Protein AF-S4RUF7-F1 (afdb_monomer)

Organism: Petromyzon marinus (NCBI:txid7757)

Foldseek 3Di:
DDDDPPPVVVVVVVVVVVVVVVVPPDPPDPDDPDDDDDDDDDDDDCVPVVVVVVVVVVVVDDDDVPDDDDDPDPVSVVVVVVVVVDDPCCVVVVQVVLVVPPNCVVVVVVVVCCVPPVVVVVVVVVVLCVVQVDAQLSSLCVVPVVRSVVSVVVVVD

Secondary structure (DSSP, 8-state):
-----SSHHHHHHHHHHHHHHHTT-------------------SS-HHHHHHHHHHHTT--S--TT-PPPPS-HHHHHHHHHHHHS-HHHHHHHHHHHHHTTGGGGHHHHHHHIIIIIHHHHHHHHHHHHHH-S-HHHHHHHH-TTSHHHHHHHHH-

pLDDT: mean 70.65, std 22.64, range [30.45, 97.19]

Mean predicted aligned error: 18.01 Å

Radius of gyration: 27.43 Å; Cα contacts (8 Å, |Δi|>4): 39; chains: 1; bounding box: 48×69×79 Å

Sequence (157 aa):
MRKNSKVVLRDADVTESVTDLLGHAERPDVKSPSIAEGRPLGKGAAAGAAAAAAAAAADYADDDEDERPAWGSKLQYILAQVGFSVGLGNVWRFPYLCQKNGGGAYLVPYVILLFVLGIPLFFLELAAGQLIRRGSVGVWSYINSKLGGIGFASCMV

Structure (mmCIF, N/CA/C/O backbone):
data_AF-S4RUF7-F1
#
_entry.id   AF-S4RUF7-F1
#
loop_
_atom_site.group_PDB
_atom_site.id
_atom_site.type_symbol
_atom_site.label_atom_id
_atom_site.label_alt_id
_atom_site.label_comp_id
_atom_site.label_asym_id
_atom_site.label_entity_id
_atom_site.label_seq_id
_atom_site.pdbx_PDB_ins_code
_atom_site.Cartn_x
_atom_site.Cartn_y
_atom_site.Cartn_z
_atom_site.occupancy
_atom_site.B_iso_or_equiv
_atom_site.auth_seq_id
_atom_site.auth_comp_id
_atom_site.auth_asym_id
_atom_site.auth_atom_id
_atom_site.pdbx_PDB_model_num
ATOM 1 N N . MET A 1 1 ? 6.238 -41.342 -55.800 1.00 45.31 1 MET A N 1
ATOM 2 C CA . MET A 1 1 ? 6.735 -40.376 -54.791 1.00 45.31 1 MET A CA 1
ATOM 3 C C . MET A 1 1 ? 6.835 -38.988 -55.418 1.00 45.31 1 MET A C 1
ATOM 5 O O . MET A 1 1 ? 7.712 -38.768 -56.238 1.00 45.31 1 MET A O 1
ATOM 9 N N . ARG A 1 2 ? 5.922 -38.070 -55.076 1.00 37.34 2 ARG A N 1
ATOM 10 C CA . ARG A 1 2 ? 5.993 -36.629 -55.386 1.00 37.34 2 ARG A CA 1
ATOM 11 C C . ARG A 1 2 ? 5.532 -35.896 -54.124 1.00 37.34 2 ARG A C 1
ATOM 13 O O . ARG A 1 2 ? 4.399 -36.092 -53.701 1.00 37.34 2 ARG A O 1
ATOM 20 N N . LYS A 1 3 ? 6.444 -35.180 -53.462 1.00 44.12 3 LYS A N 1
ATOM 21 C CA . LYS A 1 3 ? 6.205 -34.502 -52.180 1.00 44.12 3 LYS A CA 1
ATOM 22 C C . LYS A 1 3 ? 5.718 -33.067 -52.422 1.00 44.12 3 LYS A C 1
ATOM 24 O O . LYS A 1 3 ? 6.238 -32.367 -53.281 1.00 44.12 3 LYS A O 1
ATOM 29 N N . ASN A 1 4 ? 4.700 -32.698 -51.651 1.00 44.03 4 ASN A N 1
ATOM 30 C CA . ASN A 1 4 ? 4.143 -31.378 -51.339 1.00 44.03 4 ASN A CA 1
ATOM 31 C C . ASN A 1 4 ? 5.001 -30.143 -51.694 1.00 44.03 4 ASN A C 1
ATOM 33 O O . ASN A 1 4 ? 5.747 -29.652 -50.855 1.00 44.03 4 ASN A O 1
ATOM 37 N N . SER A 1 5 ? 4.801 -29.571 -52.887 1.00 56.03 5 SER A N 1
ATOM 38 C CA . SER A 1 5 ? 5.463 -28.322 -53.318 1.00 56.03 5 SER A CA 1
ATOM 39 C C . SER A 1 5 ? 4.587 -27.062 -53.203 1.00 56.03 5 SER A C 1
ATOM 41 O O . SER A 1 5 ? 5.029 -25.981 -53.566 1.00 56.03 5 SER A O 1
ATOM 43 N N . LYS A 1 6 ? 3.336 -27.175 -52.726 1.00 45.50 6 LYS A N 1
ATOM 44 C CA . LYS A 1 6 ? 2.372 -26.051 -52.690 1.00 45.50 6 LYS A CA 1
ATOM 45 C C . LYS A 1 6 ? 2.275 -25.310 -51.352 1.00 45.50 6 LYS A C 1
ATOM 47 O O . LYS A 1 6 ? 1.736 -24.214 -51.331 1.00 45.50 6 LYS A O 1
ATOM 52 N N . VAL A 1 7 ? 2.765 -25.895 -50.258 1.00 48.22 7 VAL A N 1
ATOM 53 C CA . VAL A 1 7 ? 2.683 -25.275 -48.920 1.00 48.22 7 VAL A CA 1
ATOM 54 C C . VAL A 1 7 ? 3.845 -24.305 -48.692 1.00 48.22 7 VAL A C 1
ATOM 56 O O . VAL A 1 7 ? 3.618 -23.192 -48.250 1.00 48.22 7 VAL A O 1
ATOM 59 N N . VAL A 1 8 ? 5.057 -24.663 -49.130 1.00 50.66 8 VAL A N 1
ATOM 60 C CA . VAL A 1 8 ? 6.282 -23.871 -48.900 1.00 50.66 8 VAL A CA 1
ATOM 61 C C . VAL A 1 8 ? 6.268 -22.504 -49.602 1.00 50.66 8 VAL A C 1
ATOM 63 O O . VAL A 1 8 ? 6.895 -21.566 -49.130 1.00 50.66 8 VAL A O 1
ATOM 66 N N . LEU A 1 9 ? 5.530 -22.357 -50.709 1.00 48.72 9 LEU A N 1
ATOM 67 C CA . LEU A 1 9 ? 5.525 -21.107 -51.480 1.00 48.72 9 LEU A CA 1
ATOM 68 C C . LEU A 1 9 ? 4.684 -19.990 -50.836 1.00 48.72 9 LEU A C 1
ATOM 70 O O . LEU A 1 9 ? 4.917 -18.827 -51.129 1.00 48.72 9 LEU A O 1
ATOM 74 N N . ARG A 1 10 ? 3.714 -20.326 -49.970 1.00 51.91 10 ARG A N 1
ATOM 75 C CA . ARG A 1 10 ? 2.871 -19.324 -49.288 1.00 51.91 10 ARG A CA 1
ATOM 76 C C . ARG A 1 10 ? 3.571 -18.668 -48.107 1.00 51.91 10 ARG A C 1
ATOM 78 O O . ARG A 1 10 ? 3.340 -17.493 -47.863 1.00 51.91 10 ARG A O 1
ATOM 85 N N . ASP A 1 11 ? 4.410 -19.414 -47.395 1.00 52.66 11 ASP A N 1
ATOM 86 C CA . ASP A 1 11 ? 5.086 -18.890 -46.208 1.00 52.66 11 ASP A CA 1
ATOM 87 C C . ASP A 1 11 ? 6.178 -17.875 -46.582 1.00 52.66 11 ASP A C 1
ATOM 89 O O . ASP A 1 11 ? 6.331 -16.872 -45.893 1.00 52.66 11 ASP A O 1
ATOM 93 N N . ALA A 1 12 ? 6.867 -18.072 -47.716 1.00 55.38 12 ALA A N 1
ATOM 94 C CA . ALA A 1 12 ? 7.888 -17.142 -48.208 1.00 55.38 12 ALA A CA 1
ATOM 95 C C . ALA A 1 12 ? 7.302 -15.774 -48.626 1.00 55.38 12 ALA A C 1
ATOM 97 O O . ALA A 1 12 ? 7.831 -14.731 -48.245 1.00 55.38 12 ALA A O 1
ATOM 98 N N . ASP A 1 13 ? 6.167 -15.783 -49.333 1.00 56.47 13 ASP A N 1
ATOM 99 C CA . ASP A 1 13 ? 5.483 -14.573 -49.824 1.00 56.47 13 ASP A CA 1
ATOM 100 C C . ASP A 1 13 ? 4.948 -13.704 -48.665 1.00 56.47 13 ASP A C 1
ATOM 102 O O . ASP A 1 13 ? 4.997 -12.473 -48.691 1.00 56.47 13 ASP A O 1
ATOM 106 N N . VAL A 1 14 ? 4.477 -14.347 -47.589 1.00 59.34 14 VAL A N 1
ATOM 107 C CA . VAL A 1 14 ? 4.007 -13.650 -46.381 1.00 59.34 14 VAL A CA 1
ATOM 108 C C . VAL A 1 14 ? 5.177 -13.043 -45.613 1.00 59.34 14 VAL A C 1
ATOM 110 O O . VAL A 1 14 ? 5.058 -11.928 -45.102 1.00 59.34 14 VAL A O 1
ATOM 113 N N . THR A 1 15 ? 6.320 -13.732 -45.547 1.00 57.41 15 THR A N 1
ATOM 114 C CA . THR A 1 15 ? 7.500 -13.193 -44.860 1.00 57.41 15 THR A CA 1
ATOM 115 C C . THR A 1 15 ? 8.088 -11.971 -45.561 1.00 57.41 15 THR A C 1
ATOM 117 O O . THR A 1 15 ? 8.510 -11.050 -44.863 1.00 57.41 15 THR A O 1
ATOM 120 N N . GLU A 1 16 ? 8.046 -11.881 -46.895 1.00 57.91 16 GLU A N 1
ATOM 121 C CA . GLU A 1 16 ? 8.474 -10.655 -47.589 1.00 57.91 16 GLU A CA 1
ATOM 122 C C . GLU A 1 16 ? 7.493 -9.499 -47.354 1.00 57.91 16 GLU A C 1
ATOM 124 O O . GLU A 1 16 ? 7.928 -8.405 -47.006 1.00 57.91 16 GLU A O 1
ATOM 129 N N . SER A 1 17 ? 6.176 -9.742 -47.404 1.00 58.78 17 SER A N 1
ATOM 130 C CA . SER A 1 17 ? 5.169 -8.694 -47.160 1.00 58.78 17 SER A CA 1
ATOM 131 C C . SER A 1 17 ? 5.203 -8.129 -45.731 1.00 58.78 17 SER A C 1
ATOM 133 O O . SER A 1 17 ? 4.977 -6.935 -45.534 1.00 58.78 17 SER A O 1
ATOM 135 N N . VAL A 1 18 ? 5.505 -8.957 -44.726 1.00 56.72 18 VAL A N 1
ATOM 136 C CA . VAL A 1 18 ? 5.674 -8.500 -43.334 1.00 56.72 18 VAL A CA 1
ATOM 137 C C . VAL A 1 18 ? 6.992 -7.736 -43.155 1.00 56.72 18 VAL A C 1
ATOM 139 O O . VAL A 1 18 ? 7.035 -6.778 -42.386 1.00 56.72 18 VAL A O 1
ATOM 142 N N . THR A 1 19 ? 8.047 -8.111 -43.884 1.00 59.41 19 THR A N 1
ATOM 143 C CA . THR A 1 19 ? 9.335 -7.394 -43.855 1.00 59.41 19 THR A CA 1
ATOM 144 C C . THR A 1 19 ? 9.217 -6.015 -44.511 1.00 59.41 19 THR A C 1
ATOM 146 O O . THR A 1 19 ? 9.733 -5.036 -43.976 1.00 59.41 19 THR A O 1
ATOM 149 N N . ASP A 1 20 ? 8.452 -5.915 -45.599 1.00 54.34 20 ASP A N 1
ATOM 150 C CA . ASP A 1 20 ? 8.163 -4.662 -46.307 1.00 54.34 20 ASP A CA 1
ATOM 151 C C . ASP A 1 20 ? 7.298 -3.700 -45.461 1.00 54.34 20 ASP A C 1
ATOM 153 O O . ASP A 1 20 ? 7.523 -2.491 -45.430 1.00 54.34 20 ASP A O 1
ATOM 157 N N . LEU A 1 21 ? 6.385 -4.240 -44.639 1.00 54.31 21 LEU A N 1
ATOM 158 C CA . LEU A 1 21 ? 5.601 -3.459 -43.667 1.00 54.31 21 LEU A CA 1
ATOM 159 C C . LEU A 1 21 ? 6.405 -2.974 -42.447 1.00 54.31 21 LEU A C 1
ATOM 161 O O . LEU A 1 21 ? 5.967 -2.048 -41.762 1.00 54.31 21 LEU A O 1
ATOM 165 N N . LEU A 1 22 ? 7.574 -3.559 -42.173 1.00 54.59 22 LEU A N 1
ATOM 166 C CA . LEU A 1 22 ? 8.479 -3.126 -41.101 1.00 54.59 22 LEU A CA 1
ATOM 167 C C . LEU A 1 22 ? 9.553 -2.137 -41.588 1.00 54.59 22 LEU A C 1
ATOM 169 O O . LEU A 1 22 ? 10.170 -1.465 -40.761 1.00 54.59 22 LEU A O 1
ATOM 173 N N . GLY A 1 23 ? 9.736 -1.988 -42.906 1.00 50.41 23 GLY A N 1
ATOM 174 C CA . GLY A 1 23 ? 10.675 -1.036 -43.513 1.00 50.41 23 GLY A CA 1
ATOM 175 C C . GLY A 1 23 ? 10.249 0.436 -43.427 1.00 50.41 23 GLY A C 1
ATOM 176 O O . GLY A 1 23 ? 11.087 1.322 -43.564 1.00 50.41 23 GLY A O 1
ATOM 177 N N . HIS A 1 24 ? 8.970 0.713 -43.148 1.00 48.84 24 HIS A N 1
ATOM 178 C CA . HIS A 1 24 ? 8.426 2.076 -43.049 1.00 48.84 24 HIS A CA 1
ATOM 179 C C . HIS A 1 24 ? 8.304 2.623 -41.616 1.00 48.84 24 HIS A C 1
ATOM 181 O O . HIS A 1 24 ? 7.819 3.738 -41.425 1.00 48.84 24 HIS A O 1
ATOM 187 N N . ALA A 1 25 ? 8.768 1.890 -40.601 1.00 47.91 25 ALA A N 1
ATOM 188 C CA . ALA A 1 25 ? 8.864 2.401 -39.233 1.00 47.91 25 ALA A CA 1
ATOM 189 C C . ALA A 1 25 ? 10.217 3.101 -39.010 1.00 47.91 25 ALA A C 1
ATOM 191 O O . ALA A 1 25 ? 11.033 2.684 -38.185 1.00 47.91 25 ALA A O 1
ATOM 192 N N . GLU A 1 26 ? 10.464 4.167 -39.771 1.00 43.12 26 GLU A N 1
ATOM 193 C CA . GLU A 1 26 ? 11.556 5.097 -39.494 1.00 43.12 26 GLU A CA 1
ATOM 194 C C . GLU A 1 26 ? 11.309 5.732 -38.112 1.00 43.12 26 GLU A C 1
ATOM 196 O O . GLU A 1 26 ? 10.232 6.262 -37.826 1.00 43.12 26 GLU A O 1
ATOM 201 N N . ARG A 1 27 ? 12.284 5.606 -37.207 1.00 47.75 27 ARG A N 1
ATOM 202 C CA . ARG A 1 27 ? 12.239 6.233 -35.881 1.00 47.75 27 ARG A CA 1
ATOM 203 C C . ARG A 1 27 ? 12.352 7.747 -36.081 1.00 47.75 27 ARG A C 1
ATOM 205 O O . ARG A 1 27 ? 13.329 8.151 -36.703 1.00 47.75 27 ARG A O 1
ATOM 212 N N . PRO A 1 28 ? 11.448 8.586 -35.544 1.00 46.34 28 PRO A N 1
ATOM 213 C CA . PRO A 1 28 ? 11.662 10.024 -35.572 1.00 46.34 28 PRO A CA 1
ATOM 214 C C . PRO A 1 28 ? 12.931 10.365 -34.778 1.00 46.34 28 PRO A C 1
ATOM 216 O O . PRO A 1 28 ? 13.043 10.130 -33.573 1.00 46.34 28 PRO A O 1
ATOM 219 N N . ASP A 1 29 ? 13.885 10.880 -35.532 1.00 42.34 29 ASP A N 1
ATOM 220 C CA . ASP A 1 29 ? 15.118 11.577 -35.224 1.00 42.34 29 ASP A CA 1
ATOM 221 C C . ASP A 1 29 ? 14.988 12.543 -34.032 1.00 42.34 29 ASP A C 1
ATOM 223 O O . ASP A 1 29 ? 14.720 13.739 -34.156 1.00 42.34 29 ASP A O 1
ATOM 227 N N . VAL A 1 30 ? 15.248 12.030 -32.827 1.00 45.56 30 VAL A N 1
ATOM 228 C CA . VAL A 1 30 ? 15.516 12.870 -31.655 1.00 45.56 30 VAL A CA 1
ATOM 229 C C . VAL A 1 30 ? 16.908 13.474 -31.820 1.00 45.56 30 VAL A C 1
ATOM 231 O O . VAL A 1 30 ? 17.935 12.856 -31.555 1.00 45.56 30 VAL A O 1
ATOM 234 N N . LYS A 1 31 ? 16.922 14.716 -32.289 1.00 35.44 31 LYS A N 1
ATOM 235 C CA . LYS A 1 31 ? 18.089 15.592 -32.375 1.00 35.44 31 LYS A CA 1
ATOM 236 C C . LYS A 1 31 ? 18.769 15.705 -31.000 1.00 35.44 31 LYS A C 1
ATOM 238 O O . LYS A 1 31 ? 18.233 16.342 -30.095 1.00 35.44 31 LYS A O 1
ATOM 243 N N . SER A 1 32 ? 19.955 15.118 -30.849 1.00 36.66 32 SER A N 1
ATOM 244 C CA . SER A 1 32 ? 20.840 15.336 -29.700 1.00 36.66 32 SER A CA 1
ATOM 245 C C . SER A 1 32 ? 21.237 16.820 -29.625 1.00 36.66 32 SER A C 1
ATOM 247 O O . SER A 1 32 ? 21.810 17.333 -30.592 1.00 36.66 32 SER A O 1
ATOM 249 N N . PRO A 1 33 ? 20.991 17.550 -28.520 1.00 35.56 33 PRO A N 1
ATOM 250 C CA . PRO A 1 33 ? 21.599 18.853 -28.340 1.00 35.56 33 PRO A CA 1
ATOM 251 C C . PRO A 1 33 ? 23.029 18.665 -27.831 1.00 35.56 33 PRO A C 1
ATOM 253 O O . PRO A 1 33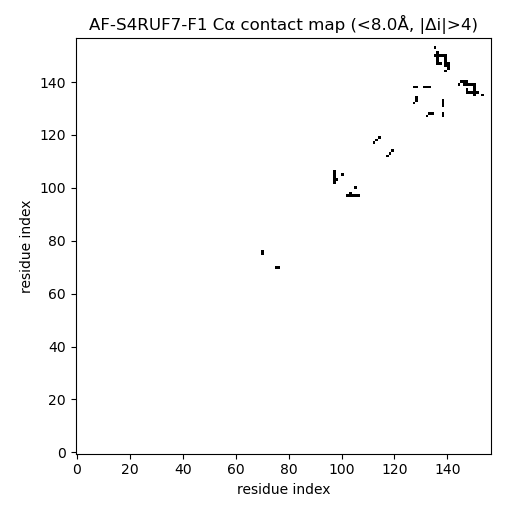 ? 23.271 18.231 -26.708 1.00 35.56 33 PRO A O 1
ATOM 256 N N . SER A 1 34 ? 23.954 18.999 -28.727 1.00 32.59 34 SER A N 1
ATOM 257 C CA . SER A 1 34 ? 25.367 19.291 -28.511 1.00 32.59 34 SER A CA 1
ATOM 258 C C . SER A 1 34 ? 25.670 19.837 -27.114 1.00 32.59 34 SER A C 1
ATOM 260 O O . SER A 1 34 ? 25.210 20.915 -26.736 1.00 32.59 34 SER A O 1
ATOM 262 N N . ILE A 1 35 ? 26.531 19.110 -26.406 1.00 32.59 35 ILE A N 1
ATOM 263 C CA . ILE A 1 35 ? 27.299 19.571 -25.252 1.00 32.59 35 ILE A CA 1
ATOM 264 C C . ILE A 1 35 ? 27.979 20.899 -25.616 1.00 32.59 35 ILE A C 1
ATOM 266 O O . ILE A 1 35 ? 28.740 20.972 -26.580 1.00 32.59 35 ILE A O 1
ATOM 270 N N . ALA A 1 36 ? 27.668 21.951 -24.859 1.00 34.75 36 ALA A N 1
ATOM 271 C CA . ALA A 1 36 ? 28.380 23.220 -24.875 1.00 34.75 36 ALA A CA 1
ATOM 272 C C . ALA A 1 36 ? 29.165 23.346 -23.565 1.00 34.75 36 ALA A C 1
ATOM 274 O O . ALA A 1 36 ? 28.618 23.332 -22.464 1.00 34.75 36 ALA A O 1
ATOM 275 N N . GLU A 1 37 ? 30.473 23.423 -23.736 1.00 36.44 37 GLU A N 1
ATOM 276 C CA . GLU A 1 37 ? 31.524 23.535 -22.736 1.00 36.44 37 GLU A CA 1
ATOM 277 C C . GLU A 1 37 ? 31.497 24.906 -22.027 1.00 36.44 37 GLU A C 1
ATOM 279 O O . GLU A 1 37 ? 31.338 25.938 -22.679 1.00 36.44 37 GLU A O 1
ATOM 284 N N . GLY A 1 38 ? 31.682 24.951 -20.696 1.00 31.78 38 GLY A N 1
ATOM 285 C CA . GLY A 1 38 ? 31.715 26.225 -19.959 1.00 31.78 38 GLY A CA 1
ATOM 286 C C . GLY A 1 38 ? 31.976 26.158 -18.443 1.00 31.78 38 GLY A C 1
ATOM 287 O O . GLY A 1 38 ? 31.049 26.328 -17.667 1.00 31.78 38 GLY A O 1
ATOM 288 N N . ARG A 1 39 ? 33.252 25.951 -18.066 1.00 31.81 39 ARG A N 1
ATOM 289 C CA . ARG A 1 39 ? 34.055 26.444 -16.902 1.00 31.81 39 ARG A CA 1
ATOM 290 C C . ARG A 1 39 ? 33.429 26.624 -15.477 1.00 31.81 39 ARG A C 1
ATOM 292 O O . ARG A 1 39 ? 32.375 27.230 -15.332 1.00 31.81 39 ARG A O 1
ATOM 299 N N . PRO A 1 40 ? 34.153 26.261 -14.382 1.00 42.78 40 PRO A N 1
ATOM 300 C CA . PRO A 1 40 ? 33.602 26.165 -13.024 1.00 42.78 40 PRO A CA 1
ATOM 301 C C . PRO A 1 40 ? 33.767 27.439 -12.173 1.00 42.78 40 PRO A C 1
ATOM 303 O O . PRO A 1 40 ? 34.801 28.106 -12.232 1.00 42.78 40 PRO A O 1
ATOM 306 N N . LEU A 1 41 ? 32.798 27.716 -11.291 1.00 40.12 41 LEU A N 1
ATOM 307 C CA . LEU A 1 41 ? 32.946 28.663 -10.178 1.00 40.12 41 LEU A CA 1
ATOM 308 C C . LEU A 1 41 ? 32.217 28.177 -8.914 1.00 40.12 41 LEU A C 1
ATOM 310 O O . LEU A 1 41 ? 31.042 27.834 -8.966 1.00 40.12 41 LEU A O 1
ATOM 314 N N . GLY A 1 42 ? 32.905 28.270 -7.769 1.00 30.45 42 GLY A N 1
ATOM 315 C CA . GLY A 1 42 ? 32.260 28.469 -6.464 1.00 30.45 42 GLY A CA 1
ATOM 316 C C . GLY A 1 42 ? 32.397 27.330 -5.454 1.00 30.45 42 GLY A C 1
ATOM 317 O O . GL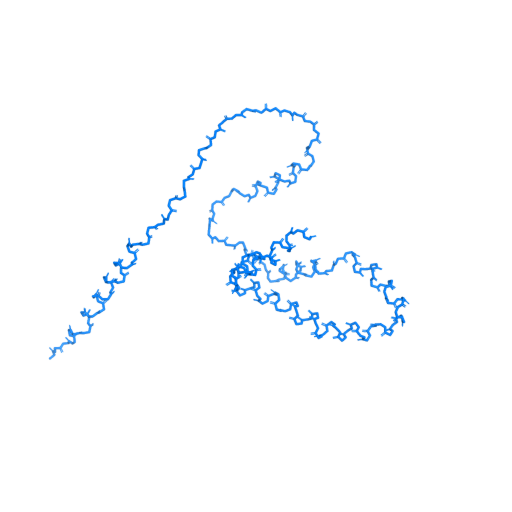Y A 1 42 ? 31.502 26.515 -5.283 1.00 30.45 42 GLY A O 1
ATOM 318 N N . LYS A 1 43 ? 33.525 27.314 -4.742 1.00 39.22 43 LYS A N 1
ATOM 319 C CA . LYS A 1 43 ? 33.887 26.404 -3.645 1.00 39.22 43 LYS A CA 1
ATOM 320 C C . LYS A 1 43 ? 33.117 26.740 -2.354 1.00 39.22 43 LYS A C 1
ATOM 322 O O . LYS A 1 43 ? 33.080 27.900 -1.965 1.00 39.22 43 LYS A O 1
ATOM 327 N N . GLY A 1 44 ? 32.669 25.706 -1.634 1.00 35.91 44 GLY A N 1
ATOM 328 C CA . GLY A 1 44 ? 32.606 25.712 -0.164 1.00 35.91 44 GLY A CA 1
ATOM 329 C C . GLY A 1 44 ? 31.267 26.078 0.482 1.00 35.91 44 GLY A C 1
ATOM 330 O O . GLY A 1 44 ? 31.115 27.194 0.945 1.00 35.91 44 GLY A O 1
ATOM 331 N N . ALA A 1 45 ? 30.335 25.118 0.564 1.00 37.81 45 ALA A N 1
ATOM 332 C CA . ALA A 1 45 ? 29.311 25.011 1.631 1.00 37.81 45 ALA A CA 1
ATOM 333 C C . ALA A 1 45 ? 28.340 23.830 1.407 1.00 37.81 45 ALA A C 1
ATOM 335 O O . ALA A 1 45 ? 27.722 23.355 2.351 1.00 37.81 45 ALA A O 1
ATOM 336 N N . ALA A 1 46 ? 28.231 23.314 0.176 1.00 36.78 46 ALA A N 1
ATOM 337 C CA . ALA A 1 46 ? 27.273 22.266 -0.212 1.00 36.78 46 ALA A CA 1
ATOM 338 C C . ALA A 1 46 ? 27.835 20.823 -0.174 1.00 36.78 46 ALA A C 1
ATOM 340 O O . ALA A 1 46 ? 27.279 19.915 -0.790 1.00 36.78 46 ALA A O 1
ATOM 341 N N . ALA A 1 47 ? 28.955 20.598 0.523 1.00 38.41 47 ALA A N 1
ATOM 342 C CA . ALA A 1 47 ? 29.740 19.362 0.417 1.00 38.41 47 ALA A CA 1
ATOM 343 C C . ALA A 1 47 ? 29.039 18.105 0.978 1.00 38.41 47 ALA A C 1
ATOM 345 O O . ALA A 1 47 ? 29.328 17.003 0.525 1.00 38.41 47 ALA A O 1
ATOM 346 N N . GLY A 1 48 ? 28.103 18.249 1.924 1.00 35.75 48 GLY A N 1
ATOM 347 C CA . GLY A 1 48 ? 27.418 17.102 2.538 1.00 35.75 48 GLY A CA 1
ATOM 348 C C . GLY A 1 48 ? 26.299 16.505 1.677 1.00 35.75 48 GLY A C 1
ATOM 349 O O . GLY A 1 48 ? 26.215 15.292 1.522 1.00 35.75 48 GLY A O 1
ATOM 350 N N . ALA A 1 49 ? 25.461 17.352 1.074 1.00 41.03 49 ALA A N 1
ATOM 351 C CA . ALA A 1 49 ? 24.335 16.905 0.248 1.00 41.03 49 ALA A CA 1
ATOM 352 C C . ALA A 1 49 ? 24.788 16.450 -1.149 1.00 41.03 49 ALA A C 1
ATOM 354 O O . ALA A 1 49 ? 24.276 15.468 -1.685 1.00 41.03 49 ALA A O 1
ATOM 355 N N . ALA A 1 50 ? 25.802 17.120 -1.707 1.00 37.84 50 ALA A N 1
ATOM 356 C CA . ALA A 1 50 ? 26.381 1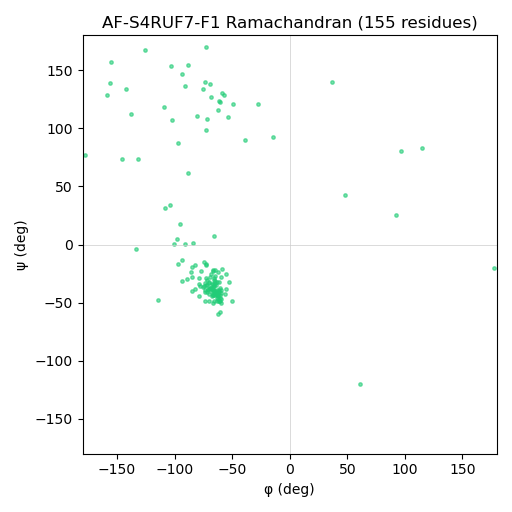6.745 -2.990 1.00 37.84 50 ALA A CA 1
ATOM 357 C C . ALA A 1 50 ? 27.087 15.382 -2.934 1.00 37.84 50 ALA A C 1
ATOM 359 O O . ALA A 1 50 ? 27.064 14.668 -3.925 1.00 37.84 50 ALA A O 1
ATOM 360 N N . ALA A 1 51 ? 27.657 14.983 -1.790 1.00 39.19 51 ALA A N 1
ATOM 361 C CA . ALA A 1 51 ? 28.313 13.683 -1.642 1.00 39.19 51 ALA A CA 1
ATOM 362 C C . ALA A 1 51 ? 27.319 12.509 -1.680 1.00 39.19 51 ALA A C 1
ATOM 364 O O . ALA A 1 51 ? 27.617 11.487 -2.287 1.00 39.19 51 ALA A O 1
ATOM 365 N N . ALA A 1 52 ? 26.124 12.664 -1.098 1.00 41.59 52 ALA A N 1
ATOM 366 C CA . ALA A 1 52 ? 25.072 11.647 -1.160 1.00 41.59 52 ALA A CA 1
ATOM 367 C C . ALA A 1 52 ? 24.454 11.542 -2.566 1.00 41.59 52 ALA A C 1
ATOM 369 O O . ALA A 1 52 ? 24.215 10.441 -3.056 1.00 41.59 52 ALA A O 1
ATOM 370 N N . ALA A 1 53 ? 24.259 12.679 -3.243 1.00 41.38 53 ALA A N 1
ATOM 371 C CA . ALA A 1 53 ? 23.792 12.715 -4.630 1.00 41.38 53 ALA A CA 1
ATOM 372 C C . ALA A 1 53 ? 24.852 12.199 -5.621 1.00 41.38 53 ALA A C 1
ATOM 374 O O . ALA A 1 53 ? 24.517 11.499 -6.569 1.00 41.38 53 ALA A O 1
ATOM 375 N N . ALA A 1 54 ? 26.134 12.491 -5.383 1.00 42.44 54 ALA A N 1
ATOM 376 C CA . ALA A 1 54 ? 27.246 11.993 -6.188 1.00 42.44 54 ALA A CA 1
ATOM 377 C C . ALA A 1 54 ? 27.504 10.501 -5.953 1.00 42.44 54 ALA A C 1
ATOM 379 O O . ALA A 1 54 ? 27.822 9.801 -6.902 1.00 42.44 54 ALA A O 1
ATOM 380 N N . ALA A 1 55 ? 27.313 9.995 -4.729 1.00 41.59 55 ALA A N 1
ATOM 381 C CA . ALA A 1 55 ? 27.358 8.559 -4.452 1.00 41.59 55 ALA A CA 1
ATOM 382 C C . ALA A 1 55 ? 26.207 7.808 -5.143 1.00 41.59 55 ALA A C 1
ATOM 384 O O . ALA A 1 55 ? 26.414 6.700 -5.619 1.00 41.59 55 ALA A O 1
ATOM 385 N N . ALA A 1 56 ? 25.026 8.429 -5.256 1.00 46.69 56 ALA A N 1
ATOM 386 C CA . ALA A 1 56 ? 23.905 7.885 -6.024 1.00 46.69 56 ALA A CA 1
ATOM 387 C C . ALA A 1 56 ? 24.115 7.970 -7.550 1.00 46.69 56 ALA A C 1
ATOM 389 O O . ALA A 1 56 ? 23.595 7.137 -8.282 1.00 46.69 56 ALA A O 1
ATOM 390 N N . ALA A 1 57 ? 24.871 8.962 -8.031 1.00 45.75 57 ALA A N 1
ATOM 391 C CA . ALA A 1 57 ? 25.184 9.132 -9.451 1.00 45.75 57 ALA A CA 1
ATOM 392 C C . ALA A 1 57 ? 26.392 8.296 -9.915 1.00 45.75 57 ALA A C 1
ATOM 394 O O . ALA A 1 57 ? 26.467 7.930 -11.082 1.00 45.75 57 ALA A O 1
ATOM 395 N N . ALA A 1 58 ? 27.335 7.988 -9.018 1.00 42.25 58 ALA A N 1
ATOM 396 C CA . ALA A 1 58 ? 28.541 7.219 -9.335 1.00 42.25 58 ALA A CA 1
ATOM 397 C C . ALA A 1 58 ? 28.281 5.714 -9.525 1.00 42.25 58 ALA A C 1
ATOM 399 O O . ALA A 1 58 ? 29.123 5.032 -10.095 1.00 42.25 58 ALA A O 1
ATOM 400 N N . ASP A 1 59 ? 27.121 5.217 -9.090 1.00 43.44 59 ASP A N 1
ATOM 401 C CA . ASP A 1 59 ? 26.650 3.847 -9.349 1.00 43.44 59 ASP A CA 1
ATOM 402 C C . ASP A 1 59 ? 25.958 3.716 -10.725 1.00 43.44 59 ASP A C 1
ATOM 404 O O . ASP A 1 59 ? 25.473 2.651 -11.084 1.00 43.44 59 ASP A O 1
ATOM 408 N N . TYR A 1 60 ? 25.889 4.809 -11.499 1.00 46.31 60 TYR A N 1
ATOM 409 C CA . TYR A 1 60 ? 25.168 4.901 -12.776 1.00 46.31 60 TYR A CA 1
ATOM 410 C C . TYR A 1 60 ? 26.102 4.964 -13.993 1.00 46.31 60 TYR A C 1
ATOM 412 O O . TYR A 1 60 ? 25.812 5.629 -14.987 1.00 46.31 60 TYR A O 1
ATOM 420 N N . ALA A 1 61 ? 27.257 4.313 -13.893 1.00 48.69 61 ALA A N 1
ATOM 421 C CA . ALA A 1 61 ? 28.208 4.194 -14.987 1.00 48.69 61 ALA A CA 1
ATOM 422 C C . ALA A 1 61 ? 28.649 2.735 -15.137 1.00 48.69 61 ALA A C 1
ATOM 424 O O . ALA A 1 61 ? 29.767 2.391 -14.766 1.00 48.69 61 ALA A O 1
ATOM 425 N N . ASP A 1 62 ? 27.755 1.896 -15.661 1.00 41.31 62 ASP A N 1
ATOM 426 C CA . ASP A 1 62 ? 28.128 0.769 -16.520 1.00 41.31 62 ASP A CA 1
ATOM 427 C C . ASP A 1 62 ? 26.933 0.376 -17.404 1.00 41.31 62 ASP A C 1
ATOM 429 O O . ASP A 1 62 ? 25.779 0.421 -16.971 1.00 41.31 62 ASP A O 1
ATOM 433 N N . ASP A 1 63 ? 27.230 0.080 -18.664 1.00 51.31 63 ASP A N 1
ATOM 434 C CA . ASP A 1 63 ? 26.293 -0.134 -19.763 1.00 51.31 63 ASP A CA 1
ATOM 435 C C . ASP A 1 63 ? 25.520 -1.464 -19.642 1.00 51.31 63 ASP A C 1
ATOM 437 O O . ASP A 1 63 ? 26.057 -2.528 -19.932 1.00 51.31 63 ASP A O 1
ATOM 441 N N . ASP A 1 64 ? 24.225 -1.378 -19.323 1.00 46.62 64 ASP A N 1
ATOM 442 C CA . ASP A 1 64 ? 23.173 -2.335 -19.710 1.00 46.62 64 ASP A CA 1
ATOM 443 C C . ASP A 1 64 ? 21.869 -1.533 -19.937 1.00 46.62 64 ASP A C 1
ATOM 445 O O . ASP A 1 64 ? 20.954 -1.517 -19.113 1.00 46.62 64 ASP A O 1
ATOM 449 N N . GLU A 1 65 ? 21.785 -0.785 -21.045 1.00 54.62 65 GLU A N 1
ATOM 450 C CA . GLU A 1 65 ? 20.698 0.181 -21.320 1.00 54.62 65 GLU A CA 1
ATOM 451 C C . GLU A 1 65 ? 19.282 -0.415 -21.520 1.00 54.62 65 GLU A C 1
ATOM 453 O O . GLU A 1 65 ? 18.346 0.332 -21.795 1.00 54.62 65 GLU A O 1
ATOM 458 N N . ASP A 1 66 ? 19.048 -1.713 -21.305 1.00 58.88 66 ASP A N 1
ATOM 459 C CA . ASP A 1 66 ? 17.713 -2.315 -21.482 1.00 58.88 66 ASP A CA 1
ATOM 460 C C . ASP A 1 66 ? 17.247 -3.245 -20.344 1.00 58.88 66 ASP A C 1
ATOM 462 O O . ASP A 1 66 ? 16.089 -3.692 -20.351 1.00 58.88 66 ASP A O 1
ATOM 466 N N . GLU A 1 67 ? 18.070 -3.524 -19.325 1.00 74.94 67 GLU A N 1
ATOM 467 C CA . GLU A 1 67 ? 17.688 -4.458 -18.259 1.00 74.94 67 GLU A CA 1
ATOM 468 C C . GLU A 1 67 ? 17.260 -3.745 -16.968 1.00 74.94 67 GLU A C 1
ATOM 470 O O . GLU A 1 67 ? 18.040 -3.183 -16.205 1.00 74.94 67 GLU A O 1
ATOM 475 N N . ARG A 1 68 ? 15.948 -3.767 -16.695 1.00 78.50 68 ARG A N 1
ATOM 476 C CA . ARG A 1 68 ? 15.385 -3.206 -15.459 1.00 78.50 68 ARG A CA 1
ATOM 477 C C . ARG A 1 68 ? 16.010 -3.902 -14.237 1.00 78.50 68 ARG A C 1
ATOM 479 O O . ARG A 1 68 ? 15.892 -5.127 -14.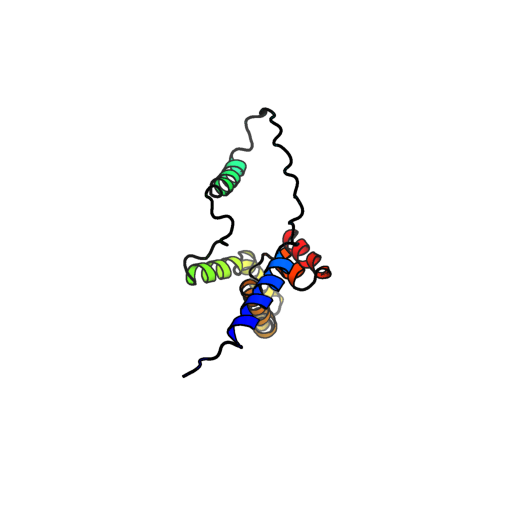152 1.00 78.50 68 ARG A O 1
ATOM 486 N N . PRO A 1 69 ? 16.514 -3.154 -13.231 1.00 87.00 69 PRO A N 1
ATOM 487 C CA . PRO A 1 69 ? 17.127 -3.750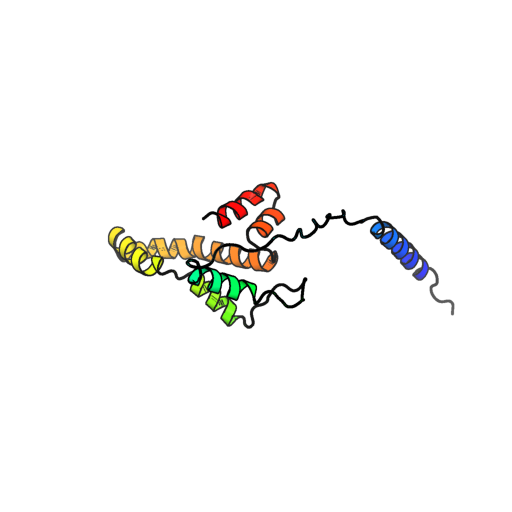 -12.049 1.00 87.00 69 PRO A CA 1
ATOM 488 C C . PRO A 1 69 ? 16.152 -4.696 -11.340 1.00 87.00 69 PRO A C 1
ATOM 490 O O . PRO A 1 69 ? 14.996 -4.346 -11.057 1.00 87.00 69 PRO A O 1
ATOM 493 N N . ALA A 1 70 ? 16.624 -5.913 -11.076 1.00 86.12 70 ALA A N 1
ATOM 494 C CA . ALA A 1 70 ? 15.882 -6.969 -10.404 1.00 86.12 70 ALA A CA 1
ATOM 495 C C . ALA A 1 70 ? 16.326 -7.108 -8.941 1.00 86.12 70 ALA A C 1
ATOM 497 O O . ALA A 1 70 ? 17.454 -6.801 -8.568 1.00 86.12 70 ALA A O 1
ATOM 498 N N . TRP A 1 71 ? 15.427 -7.601 -8.090 1.00 89.88 71 TRP A N 1
ATOM 499 C CA . TRP A 1 71 ? 15.752 -7.879 -6.693 1.00 89.88 71 TRP A CA 1
ATOM 500 C C . TRP A 1 71 ? 16.596 -9.151 -6.584 1.00 89.88 71 TRP A C 1
ATOM 502 O O . TRP A 1 71 ? 16.221 -10.182 -7.142 1.00 89.88 71 TRP A O 1
ATOM 512 N N . GLY A 1 72 ? 17.672 -9.114 -5.793 1.00 87.56 72 GLY A N 1
ATOM 513 C CA . GLY A 1 72 ? 18.543 -10.276 -5.570 1.00 87.56 72 GLY A CA 1
ATOM 514 C C . GLY A 1 72 ? 17.854 -11.441 -4.848 1.00 87.56 72 GLY A C 1
ATOM 515 O O . GLY A 1 72 ? 18.276 -12.589 -4.963 1.00 87.56 72 GLY A O 1
ATOM 516 N N . SER A 1 73 ? 16.762 -11.183 -4.118 1.00 92.50 73 SER A N 1
ATOM 517 C CA . SER A 1 73 ? 15.899 -12.234 -3.570 1.00 92.50 73 SER A CA 1
ATOM 518 C C . SER A 1 73 ? 14.466 -11.760 -3.323 1.00 92.50 73 SER A C 1
ATOM 520 O O . SER A 1 73 ? 14.196 -10.583 -3.078 1.00 92.50 73 SER A O 1
ATOM 522 N N . LYS A 1 74 ? 13.526 -12.713 -3.285 1.00 90.50 74 LYS A N 1
ATOM 523 C CA . LYS A 1 74 ? 12.126 -12.442 -2.920 1.00 90.50 74 LYS A CA 1
ATOM 524 C C . LYS A 1 74 ? 11.987 -11.906 -1.490 1.00 90.50 74 LYS A C 1
ATOM 526 O O . LYS A 1 74 ? 11.099 -11.103 -1.223 1.00 90.50 74 LYS A O 1
ATOM 531 N N . LEU A 1 75 ? 12.867 -12.328 -0.580 1.00 94.12 75 LEU A N 1
ATOM 532 C CA . LEU A 1 75 ? 12.876 -11.839 0.799 1.00 94.12 75 LEU A CA 1
ATOM 533 C C . LEU A 1 75 ? 13.282 -10.365 0.848 1.00 94.12 75 LEU A C 1
ATOM 535 O O . LEU A 1 75 ? 12.596 -9.592 1.507 1.00 94.12 75 LEU A O 1
ATOM 539 N N . GLN A 1 76 ? 14.320 -9.960 0.107 1.00 94.06 76 GLN A N 1
ATOM 540 C CA . GLN A 1 76 ? 14.708 -8.548 -0.008 1.00 94.06 76 GLN A CA 1
ATOM 541 C C . GLN A 1 76 ? 13.546 -7.685 -0.510 1.00 94.06 76 GLN A C 1
ATOM 543 O O . GLN A 1 76 ? 13.284 -6.634 0.067 1.00 94.06 76 GLN A O 1
ATOM 548 N N . TYR A 1 77 ? 12.800 -8.161 -1.510 1.00 91.44 77 TYR A N 1
ATOM 549 C CA . TYR A 1 77 ? 11.611 -7.464 -2.001 1.00 91.44 77 TYR A CA 1
ATOM 550 C C . TYR A 1 77 ? 10.522 -7.312 -0.925 1.00 91.44 77 TYR A C 1
ATOM 552 O O . TYR A 1 77 ? 10.018 -6.213 -0.698 1.00 91.44 77 TYR A O 1
ATOM 560 N N . ILE A 1 78 ? 10.176 -8.396 -0.220 1.00 93.50 78 ILE A N 1
ATOM 561 C CA . ILE A 1 78 ? 9.159 -8.354 0.845 1.00 93.50 78 ILE A CA 1
ATOM 562 C C . ILE A 1 78 ? 9.612 -7.441 1.988 1.00 93.50 78 ILE A C 1
ATOM 564 O O . ILE A 1 78 ? 8.818 -6.651 2.495 1.00 93.50 78 ILE A O 1
ATOM 568 N N . LEU A 1 79 ? 10.883 -7.517 2.379 1.00 92.75 79 LEU A N 1
ATOM 569 C CA . LEU A 1 79 ? 11.438 -6.701 3.451 1.00 92.75 79 LEU A CA 1
ATOM 570 C C . LEU A 1 79 ? 11.435 -5.213 3.082 1.00 92.75 79 LEU A C 1
ATOM 572 O O . LEU A 1 79 ? 11.060 -4.392 3.916 1.00 92.75 79 LEU A O 1
ATOM 576 N N . ALA A 1 80 ? 11.769 -4.874 1.833 1.00 92.12 80 ALA A N 1
ATOM 577 C CA . ALA A 1 80 ? 11.658 -3.511 1.321 1.00 92.12 80 ALA A CA 1
ATOM 578 C C . ALA A 1 80 ? 10.206 -3.006 1.381 1.00 92.12 80 ALA A C 1
ATOM 580 O O . ALA A 1 80 ? 9.955 -1.899 1.857 1.00 92.12 80 ALA A O 1
ATOM 581 N N . GLN A 1 81 ? 9.234 -3.835 0.988 1.00 92.38 81 GLN A N 1
ATOM 582 C CA . GLN A 1 81 ? 7.819 -3.461 1.015 1.00 92.38 81 GLN A CA 1
ATOM 583 C C . GLN A 1 81 ? 7.279 -3.276 2.444 1.00 92.38 81 GLN A C 1
ATOM 585 O O . GLN A 1 81 ? 6.518 -2.341 2.709 1.00 92.38 81 GLN A O 1
ATOM 590 N N . VAL A 1 82 ? 7.669 -4.147 3.379 1.00 91.62 82 VAL A N 1
ATOM 591 C CA . VAL A 1 82 ? 7.292 -4.033 4.797 1.00 91.62 82 VAL A CA 1
ATOM 592 C C . VAL A 1 82 ? 7.943 -2.800 5.422 1.00 91.62 82 VAL A C 1
ATOM 594 O O . VAL A 1 82 ? 7.259 -2.043 6.108 1.00 91.62 82 VAL A O 1
ATOM 597 N N . GLY A 1 83 ? 9.224 -2.557 5.137 1.00 91.25 83 GLY A N 1
ATOM 598 C CA . GLY A 1 83 ? 9.947 -1.371 5.600 1.00 91.25 83 GLY A CA 1
ATOM 599 C C . GLY A 1 83 ? 9.333 -0.067 5.091 1.00 91.25 83 GLY A C 1
ATOM 600 O O . GLY A 1 83 ? 9.226 0.892 5.847 1.00 91.25 83 GLY A O 1
ATOM 601 N N . PHE A 1 84 ? 8.848 -0.053 3.847 1.00 89.25 84 PHE A N 1
ATOM 602 C CA . PHE A 1 84 ? 8.094 1.074 3.297 1.00 89.25 84 PHE A CA 1
ATOM 603 C C . PHE A 1 84 ? 6.729 1.264 3.982 1.00 89.25 84 PHE A C 1
ATOM 605 O O . PHE A 1 84 ? 6.301 2.388 4.230 1.00 89.25 84 PHE A O 1
ATOM 612 N N . SER A 1 85 ? 6.044 0.168 4.315 1.00 88.69 85 SER A N 1
ATOM 613 C CA . SER A 1 85 ? 4.682 0.212 4.867 1.00 88.69 85 SER A CA 1
ATOM 614 C C . SER A 1 85 ? 4.642 0.563 6.363 1.00 88.69 85 SER A C 1
ATOM 616 O O . SER A 1 85 ? 3.665 1.140 6.849 1.00 88.69 85 SER A O 1
ATOM 618 N N . VAL A 1 86 ? 5.689 0.218 7.119 1.00 88.88 86 VAL A N 1
ATOM 619 C CA . VAL A 1 86 ? 5.783 0.477 8.564 1.00 88.88 86 VAL A CA 1
ATOM 620 C C . VAL A 1 86 ? 6.587 1.756 8.812 1.00 88.88 86 VAL A C 1
ATOM 622 O O . VAL A 1 86 ? 7.793 1.727 9.027 1.00 88.88 86 VAL A O 1
ATOM 625 N N . GLY A 1 87 ? 5.905 2.903 8.798 1.00 84.19 87 GLY A N 1
ATOM 626 C CA . GLY A 1 87 ? 6.511 4.201 9.111 1.00 84.19 87 GLY A CA 1
ATOM 627 C C . GLY A 1 87 ? 6.484 4.551 10.603 1.00 84.19 87 GLY A C 1
ATOM 628 O O . GLY A 1 87 ? 5.570 4.157 11.333 1.00 84.19 87 GLY A O 1
ATOM 629 N N . LEU A 1 88 ? 7.431 5.391 11.042 1.00 83.94 88 LEU A N 1
ATOM 630 C CA . LEU A 1 88 ? 7.488 5.947 12.407 1.00 83.94 88 LEU A CA 1
ATOM 631 C C . LEU A 1 88 ? 6.158 6.625 12.803 1.00 83.94 88 LEU A C 1
ATOM 633 O O . LEU A 1 88 ? 5.706 6.519 13.942 1.00 83.94 88 LEU A O 1
ATOM 637 N N . GLY A 1 89 ? 5.476 7.211 11.812 1.00 81.25 89 GLY A N 1
ATOM 638 C CA . GLY A 1 89 ? 4.147 7.802 11.943 1.00 81.25 89 GLY A CA 1
ATOM 639 C C . GLY A 1 89 ? 3.087 6.861 12.503 1.00 81.25 89 GLY A C 1
ATOM 640 O O . GLY A 1 89 ? 2.279 7.281 13.330 1.00 81.25 89 GLY A O 1
ATOM 641 N N . ASN A 1 90 ? 3.110 5.580 12.130 1.00 85.25 90 ASN A N 1
ATOM 642 C CA . ASN A 1 90 ? 2.112 4.621 12.601 1.00 85.25 90 ASN A CA 1
ATOM 643 C C . ASN A 1 90 ? 2.289 4.305 14.091 1.00 85.25 90 ASN A C 1
ATOM 645 O O . ASN A 1 90 ? 1.294 4.121 14.787 1.00 85.25 90 ASN A O 1
ATOM 649 N N . VAL A 1 91 ? 3.521 4.328 14.608 1.00 87.69 91 VAL A N 1
ATOM 650 C CA . VAL A 1 91 ? 3.831 3.958 15.999 1.00 87.69 91 VAL A CA 1
ATOM 651 C C . VAL A 1 91 ? 3.278 4.968 17.006 1.00 87.69 91 VAL A C 1
ATOM 653 O O . VAL A 1 91 ? 2.780 4.558 18.049 1.00 87.69 91 VAL A O 1
ATOM 656 N N . TRP A 1 92 ? 3.305 6.272 16.708 1.00 86.75 92 TRP A N 1
ATOM 657 C CA . TRP A 1 92 ? 2.754 7.295 17.614 1.00 86.75 92 TRP A CA 1
ATOM 658 C C . TRP A 1 92 ? 1.296 7.658 17.304 1.00 86.75 92 TRP A C 1
ATOM 660 O O . TRP A 1 92 ? 0.532 8.008 18.207 1.00 86.75 92 TRP A O 1
ATOM 670 N N . ARG A 1 93 ? 0.881 7.590 16.031 1.00 87.00 93 ARG A N 1
ATOM 671 C CA . ARG A 1 93 ? -0.470 7.980 15.593 1.00 87.00 93 ARG A CA 1
ATOM 672 C C . ARG A 1 93 ? -1.493 6.935 16.013 1.00 87.00 93 ARG A C 1
ATOM 674 O O . ARG A 1 93 ? -2.582 7.300 16.454 1.00 87.00 93 ARG A O 1
ATOM 681 N N . PHE A 1 94 ? -1.149 5.655 15.896 1.00 89.56 94 PHE A N 1
ATOM 682 C CA . PHE A 1 94 ? -2.066 4.564 16.199 1.00 89.56 94 PHE A CA 1
ATOM 683 C C . PHE A 1 94 ? -2.503 4.541 17.675 1.00 89.56 94 PHE A C 1
ATOM 685 O O . PHE A 1 94 ? -3.715 4.527 17.907 1.00 89.56 94 PHE A O 1
ATOM 692 N N . PRO A 1 95 ? -1.601 4.643 18.677 1.00 89.12 95 PRO A N 1
ATOM 693 C CA . PRO A 1 95 ? -2.006 4.716 20.080 1.00 89.12 95 PRO A CA 1
ATOM 694 C C . PRO A 1 95 ? -2.900 5.922 20.369 1.00 89.12 95 PRO A C 1
ATOM 696 O O . PRO A 1 95 ? -3.908 5.787 21.058 1.00 89.12 95 PRO A O 1
ATOM 699 N N . TYR A 1 96 ? -2.577 7.085 19.793 1.00 90.00 96 TYR A N 1
ATOM 700 C CA . TYR A 1 96 ? -3.369 8.302 19.971 1.00 90.00 96 TYR A CA 1
ATOM 701 C C . TYR A 1 96 ? -4.802 8.151 19.428 1.00 90.00 96 TYR A C 1
ATOM 703 O O . TYR A 1 96 ? -5.765 8.480 20.124 1.00 90.00 96 TYR A O 1
ATOM 711 N N . LEU A 1 97 ? -4.966 7.609 18.214 1.00 88.94 97 LEU A N 1
ATOM 712 C CA . LEU A 1 97 ? -6.287 7.376 17.612 1.00 88.94 97 LEU A CA 1
ATOM 713 C C . LEU A 1 97 ? -7.093 6.319 18.373 1.00 88.94 97 LEU A C 1
ATOM 715 O O . LEU A 1 97 ? -8.290 6.518 18.578 1.00 88.94 97 LEU A O 1
ATOM 719 N N . CYS A 1 98 ? -6.450 5.233 18.817 1.00 90.25 98 CYS A N 1
ATOM 720 C CA . CYS A 1 98 ? -7.124 4.202 19.604 1.00 90.25 98 CYS A CA 1
ATOM 721 C C . CYS A 1 98 ? -7.683 4.803 20.893 1.00 90.25 98 CYS A C 1
ATOM 723 O O . CYS A 1 98 ? -8.871 4.669 21.153 1.00 90.25 98 CYS A O 1
ATOM 725 N N . GLN A 1 99 ? -6.875 5.542 21.661 1.00 90.94 99 GLN A N 1
ATOM 726 C CA . GLN A 1 99 ? -7.327 6.130 22.928 1.00 90.94 99 GLN A CA 1
ATOM 727 C C . GLN A 1 99 ? -8.480 7.129 22.744 1.00 90.94 99 GLN A C 1
ATOM 729 O O . GLN A 1 99 ? -9.433 7.109 23.520 1.00 90.94 99 GLN A O 1
ATOM 734 N N . LYS A 1 100 ? -8.452 7.957 21.691 1.00 92.12 100 LYS A N 1
ATOM 735 C CA . LYS A 1 100 ? -9.516 8.940 21.430 1.00 92.12 100 LYS A CA 1
ATOM 736 C C . LYS A 1 100 ? -10.843 8.304 20.989 1.00 92.12 100 LYS A C 1
ATOM 738 O O . LYS A 1 100 ? -11.902 8.829 21.316 1.00 92.12 100 LYS A O 1
ATOM 743 N N . ASN A 1 101 ? -10.795 7.187 20.263 1.00 89.25 101 ASN A N 1
ATOM 744 C CA . ASN A 1 101 ? -11.964 6.581 19.615 1.00 89.25 101 ASN A CA 1
ATOM 745 C C . ASN A 1 101 ? -12.492 5.333 20.352 1.00 89.25 101 ASN A C 1
ATOM 747 O O . ASN A 1 101 ? -12.974 4.395 19.718 1.00 89.25 101 ASN A O 1
ATOM 751 N N . GLY A 1 102 ? -12.405 5.304 21.686 1.00 88.69 102 GLY A N 1
ATOM 752 C CA . GLY A 1 102 ? -12.931 4.194 22.496 1.00 88.69 102 GLY A CA 1
ATOM 753 C C . GLY A 1 102 ? -11.919 3.085 22.809 1.00 88.69 102 GLY A C 1
ATOM 754 O O . GLY A 1 102 ? -12.302 1.939 23.051 1.00 88.69 102 GLY A O 1
ATOM 755 N N . GLY A 1 103 ? -10.624 3.403 22.806 1.00 90.38 103 GLY A N 1
ATOM 756 C CA . GLY A 1 103 ? -9.540 2.498 23.186 1.00 90.38 103 GLY A CA 1
ATOM 757 C C . GLY A 1 103 ? -9.479 1.259 22.295 1.00 90.38 103 GLY A C 1
ATOM 758 O O . GLY A 1 103 ? -9.314 1.345 21.079 1.00 90.38 103 GLY A O 1
ATOM 759 N N . GLY A 1 104 ? -9.631 0.089 22.916 1.00 88.56 104 GLY A N 1
ATOM 760 C CA . GLY A 1 104 ? -9.632 -1.198 22.220 1.00 88.56 104 GLY A CA 1
ATOM 761 C C . GLY A 1 104 ? -10.832 -1.412 21.291 1.00 88.56 104 GLY A C 1
ATOM 762 O O . GLY A 1 104 ? -10.712 -2.175 20.339 1.00 88.56 104 GLY A O 1
ATOM 763 N N . ALA A 1 105 ? -11.961 -0.718 21.490 1.00 92.94 105 ALA A N 1
ATOM 764 C CA . ALA A 1 105 ? -13.129 -0.866 20.615 1.00 92.94 105 ALA A CA 1
ATOM 765 C C . ALA A 1 105 ? -12.855 -0.375 19.182 1.00 92.94 105 ALA A C 1
ATOM 767 O O . ALA A 1 105 ? -13.404 -0.921 18.228 1.00 92.94 105 ALA A O 1
ATOM 768 N N . TYR A 1 106 ? -11.943 0.591 19.017 1.00 91.94 106 TYR A N 1
ATOM 769 C CA . TYR A 1 106 ? -11.497 1.093 17.714 1.00 91.94 106 TYR A CA 1
ATOM 770 C C . TYR A 1 106 ? -10.804 0.018 16.855 1.00 91.94 106 TYR A C 1
ATOM 772 O O . TYR A 1 106 ? -10.811 0.111 15.627 1.00 91.94 106 TYR A O 1
ATOM 780 N N . LEU A 1 107 ? -10.256 -1.038 17.469 1.00 92.19 107 LEU A N 1
ATOM 781 C CA . LEU A 1 107 ? -9.629 -2.141 16.735 1.00 92.19 107 LEU A CA 1
ATOM 782 C C . LEU A 1 107 ? -10.626 -2.888 15.845 1.00 92.19 107 LEU A C 1
ATOM 784 O O . LEU A 1 107 ? -10.240 -3.354 14.779 1.00 92.19 107 LEU A O 1
ATOM 788 N N . VAL A 1 108 ? -11.899 -2.978 16.241 1.00 94.06 108 VAL A N 1
ATOM 789 C CA . VAL A 1 108 ? -12.923 -3.705 15.474 1.00 94.06 108 VAL A CA 1
ATOM 790 C C . VAL A 1 108 ? -13.139 -3.078 14.087 1.00 94.06 108 VAL A C 1
ATOM 792 O O . VAL A 1 108 ? -12.883 -3.761 13.093 1.00 94.06 108 VAL A O 1
ATOM 795 N N . PRO A 1 109 ? -13.533 -1.793 13.957 1.00 94.06 109 PRO A N 1
ATOM 796 C CA . PRO A 1 109 ? -13.654 -1.163 12.646 1.00 94.06 109 PRO A CA 1
ATOM 797 C C . PRO A 1 109 ? -12.304 -1.047 11.927 1.00 94.06 109 PRO A C 1
ATOM 799 O O . PRO A 1 109 ? -12.270 -1.154 10.704 1.00 94.06 109 PRO A O 1
ATOM 802 N N . TYR A 1 110 ? -11.191 -0.880 12.654 1.00 92.62 110 TYR A N 1
ATOM 803 C CA . TYR A 1 110 ? -9.855 -0.827 12.054 1.00 92.62 110 TYR A CA 1
ATOM 804 C C . TYR A 1 110 ? -9.497 -2.128 11.325 1.00 92.62 110 TYR A C 1
ATOM 806 O O . TYR A 1 110 ? -9.090 -2.091 10.166 1.00 92.62 110 TYR A O 1
ATOM 814 N N . VAL A 1 111 ? -9.693 -3.281 11.969 1.00 95.38 111 VAL A N 1
ATOM 815 C CA . VAL A 1 111 ? -9.413 -4.593 11.372 1.00 95.38 111 VAL A CA 1
ATOM 816 C C . VAL A 1 111 ? -10.372 -4.881 10.216 1.00 95.38 111 VAL A C 1
ATOM 818 O O . VAL A 1 111 ? -9.937 -5.368 9.176 1.00 95.38 111 VAL A O 1
ATOM 821 N N . ILE A 1 112 ? -11.654 -4.520 10.337 1.00 97.19 112 ILE A N 1
ATOM 822 C CA . ILE A 1 112 ? -12.617 -4.675 9.234 1.00 97.19 112 ILE A CA 1
ATOM 823 C C . ILE A 1 112 ? -12.178 -3.853 8.013 1.00 97.19 112 ILE A C 1
ATOM 825 O O . ILE A 1 112 ? -12.103 -4.391 6.910 1.00 97.19 112 ILE A O 1
ATOM 829 N N . LEU A 1 113 ? -11.832 -2.575 8.194 1.00 96.19 113 LEU A N 1
ATOM 830 C CA . LEU A 1 113 ? -11.344 -1.726 7.101 1.00 96.19 113 LEU A CA 1
ATOM 831 C C . LEU A 1 113 ? -10.004 -2.214 6.541 1.00 96.19 113 LEU A C 1
ATOM 833 O O . LEU A 1 113 ? -9.774 -2.110 5.336 1.00 96.19 113 LEU A O 1
ATOM 837 N N . LEU A 1 114 ? -9.139 -2.793 7.375 1.00 94.81 114 LEU A N 1
ATOM 838 C CA . LEU A 1 114 ? -7.899 -3.414 6.921 1.00 94.81 114 LEU A CA 1
ATOM 839 C C . LEU A 1 114 ? -8.180 -4.589 5.973 1.00 94.81 114 LEU A C 1
ATOM 841 O O . LEU A 1 114 ? -7.539 -4.682 4.931 1.00 94.81 114 LEU A O 1
ATOM 845 N N . PHE A 1 115 ? -9.149 -5.451 6.285 1.00 96.81 115 PHE A N 1
ATOM 846 C CA . PHE A 1 115 ? -9.502 -6.580 5.419 1.00 96.81 115 PHE A CA 1
ATOM 847 C C . PHE A 1 115 ? -10.295 -6.173 4.173 1.00 96.81 115 PHE A C 1
ATOM 849 O O . PHE A 1 115 ? -10.084 -6.754 3.112 1.00 96.81 115 PHE A O 1
ATOM 856 N N . VAL A 1 116 ? -11.190 -5.189 4.281 1.00 97.00 116 VAL A N 1
ATOM 857 C CA . VAL A 1 116 ? -12.067 -4.780 3.170 1.00 97.00 116 VAL A CA 1
ATOM 858 C C . VAL A 1 116 ? -11.371 -3.820 2.206 1.00 97.00 116 VAL A C 1
ATOM 860 O O . VAL A 1 116 ? -11.583 -3.908 1.001 1.00 97.00 116 VAL A O 1
ATOM 863 N N . LEU A 1 117 ? -10.548 -2.903 2.715 1.00 96.19 117 LEU A N 1
ATOM 864 C CA . LEU A 1 117 ? -9.886 -1.876 1.906 1.00 96.19 117 LEU A CA 1
ATOM 865 C C . LEU A 1 117 ? -8.373 -2.058 1.884 1.00 96.19 117 LEU A C 1
ATOM 867 O O . LEU A 1 117 ? -7.781 -2.040 0.811 1.00 96.19 117 LEU A O 1
ATOM 871 N N . GLY A 1 118 ? -7.744 -2.261 3.043 1.00 95.44 118 GLY A N 1
ATOM 872 C CA . GLY A 1 118 ? -6.284 -2.307 3.151 1.00 95.44 118 GLY A CA 1
ATOM 873 C C . GLY A 1 118 ? -5.650 -3.419 2.313 1.00 95.44 118 GLY A C 1
ATOM 874 O O . GLY A 1 118 ? -4.844 -3.144 1.428 1.00 95.44 118 GLY A O 1
ATOM 875 N N . ILE A 1 119 ? -6.035 -4.672 2.562 1.00 94.88 119 ILE A N 1
ATOM 876 C CA . ILE A 1 119 ? -5.464 -5.843 1.884 1.00 94.88 119 ILE A CA 1
ATOM 877 C C . ILE A 1 119 ? -5.790 -5.848 0.382 1.00 94.88 119 ILE A C 1
ATOM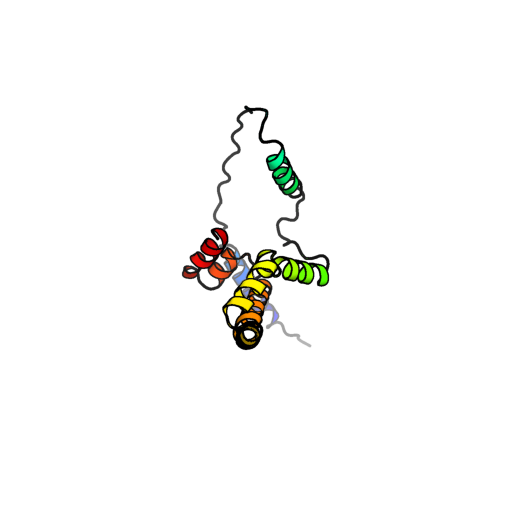 879 O O . ILE A 1 119 ? -4.852 -6.010 -0.401 1.00 94.88 119 ILE A O 1
ATOM 883 N N . PRO A 1 120 ? -7.046 -5.636 -0.067 1.00 96.31 120 PRO A N 1
ATOM 884 C CA . PRO A 1 120 ? -7.356 -5.631 -1.495 1.00 96.31 120 PRO A CA 1
ATOM 885 C C . PRO A 1 120 ? -6.637 -4.519 -2.259 1.00 96.31 120 PRO A C 1
ATOM 887 O O . PRO A 1 120 ? -6.131 -4.767 -3.351 1.00 96.31 120 PRO A O 1
ATOM 890 N N . LEU A 1 121 ? -6.541 -3.316 -1.684 1.00 94.56 121 LEU A N 1
ATOM 891 C CA . LEU A 1 121 ? -5.892 -2.179 -2.336 1.00 94.56 121 LEU A CA 1
ATOM 892 C C . LEU A 1 121 ? -4.370 -2.356 -2.394 1.00 94.56 121 LEU A C 1
ATOM 894 O O . LEU A 1 121 ? -3.767 -2.118 -3.436 1.00 94.56 121 LEU A O 1
ATOM 898 N N . PHE A 1 122 ? -3.763 -2.868 -1.320 1.00 93.88 122 PHE A N 1
ATOM 899 C CA . PHE A 1 122 ? -2.346 -3.230 -1.310 1.00 93.88 122 PHE A CA 1
ATOM 900 C C . PHE A 1 122 ? -2.030 -4.334 -2.325 1.00 93.88 122 PHE A C 1
ATOM 902 O O . PHE A 1 122 ? -1.061 -4.236 -3.073 1.00 93.88 122 PHE A O 1
ATOM 909 N N . PHE A 1 123 ? -2.866 -5.372 -2.399 1.00 94.31 123 PHE A N 1
ATOM 910 C CA . PHE A 1 123 ? -2.690 -6.445 -3.373 1.00 94.31 123 PHE A CA 1
ATOM 911 C C . PHE A 1 123 ? -2.826 -5.944 -4.815 1.00 94.31 123 PHE A C 1
ATOM 913 O O . PHE A 1 123 ? -2.021 -6.330 -5.661 1.00 94.31 123 PHE A O 1
ATOM 920 N N . LEU A 1 124 ? -3.801 -5.072 -5.094 1.00 93.75 124 LEU A N 1
ATOM 921 C CA . LEU A 1 124 ? -3.995 -4.477 -6.417 1.00 93.75 124 LEU A CA 1
ATOM 922 C C . LEU A 1 124 ? -2.769 -3.667 -6.840 1.00 93.75 124 LE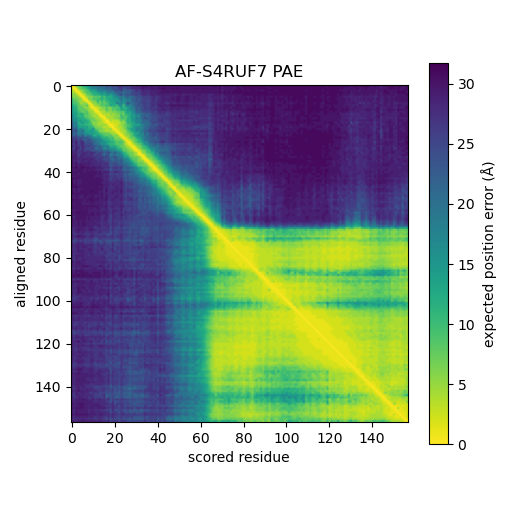U A C 1
ATOM 924 O O . LEU A 1 124 ? -2.289 -3.852 -7.955 1.00 93.75 124 LEU A O 1
ATOM 928 N N . GLU A 1 125 ? -2.230 -2.835 -5.950 1.00 91.31 125 GLU A N 1
ATOM 929 C CA . GLU A 1 125 ? -1.039 -2.024 -6.222 1.00 91.31 125 GLU A CA 1
ATOM 930 C C . GLU A 1 125 ? 0.174 -2.901 -6.563 1.00 91.31 125 GLU A C 1
ATOM 932 O O . GLU A 1 125 ? 0.846 -2.695 -7.579 1.00 91.31 125 GLU A O 1
ATOM 937 N N . LEU A 1 126 ? 0.418 -3.948 -5.766 1.00 91.94 126 LEU A N 1
ATOM 938 C CA . LEU A 1 126 ? 1.498 -4.894 -6.038 1.00 91.94 126 LEU A CA 1
ATOM 939 C C . LEU A 1 126 ? 1.271 -5.640 -7.358 1.00 91.94 126 LEU A C 1
ATOM 941 O O . LEU A 1 126 ? 2.190 -5.742 -8.170 1.00 91.94 126 LEU A O 1
ATOM 945 N N . ALA A 1 127 ? 0.058 -6.139 -7.604 1.00 91.88 127 ALA A N 1
ATOM 946 C CA . ALA A 1 127 ? -0.273 -6.866 -8.825 1.00 91.88 127 ALA A CA 1
ATOM 947 C C . ALA A 1 127 ? -0.128 -5.984 -10.076 1.00 91.88 127 ALA A C 1
ATOM 949 O O . ALA A 1 127 ? 0.468 -6.419 -11.061 1.00 91.88 127 ALA A O 1
ATOM 950 N N . ALA A 1 128 ? -0.604 -4.737 -10.033 1.00 89.88 128 ALA A N 1
ATOM 951 C CA . ALA A 1 128 ? -0.474 -3.775 -11.124 1.00 89.88 128 ALA A CA 1
ATOM 952 C C . ALA A 1 128 ? 0.997 -3.424 -11.398 1.00 89.88 128 ALA A C 1
ATOM 954 O O . ALA A 1 128 ? 1.424 -3.415 -12.557 1.00 89.88 128 ALA A O 1
ATOM 955 N N . GLY A 1 129 ? 1.793 -3.211 -10.344 1.00 89.19 129 GLY A N 1
ATOM 956 C CA . GLY A 1 129 ? 3.228 -2.949 -10.457 1.00 89.19 129 GLY A CA 1
ATOM 957 C C . GLY A 1 129 ? 4.003 -4.109 -11.092 1.00 89.19 129 GLY A C 1
ATOM 958 O O . GLY A 1 129 ? 4.871 -3.881 -11.941 1.00 89.19 129 GLY A O 1
ATOM 959 N N . GLN A 1 130 ? 3.659 -5.351 -10.736 1.00 89.94 130 GLN A N 1
ATOM 960 C CA . GLN A 1 130 ? 4.274 -6.552 -11.313 1.00 89.94 130 GLN A CA 1
ATOM 961 C C . GLN A 1 130 ? 3.795 -6.837 -12.745 1.00 89.94 130 GLN A C 1
ATOM 963 O O . GLN A 1 130 ? 4.595 -7.280 -13.565 1.00 89.94 130 GLN A O 1
ATOM 968 N N . LEU A 1 131 ? 2.524 -6.566 -13.066 1.00 88.38 131 LEU A N 1
ATOM 969 C CA . LEU A 1 131 ? 1.950 -6.830 -14.391 1.00 88.38 131 LEU A CA 1
ATOM 970 C C . LEU A 1 131 ? 2.448 -5.836 -15.446 1.00 88.38 131 LEU A C 1
ATOM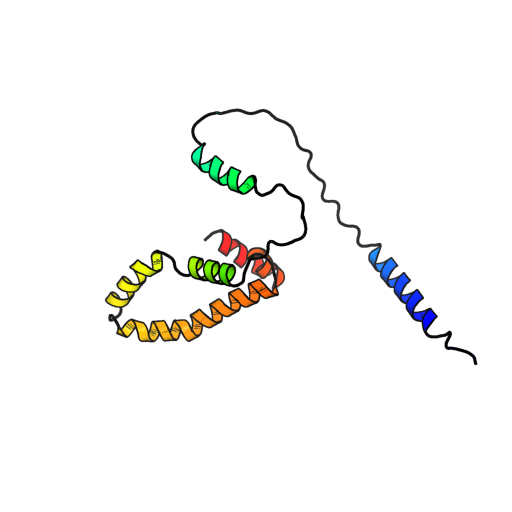 972 O O . LEU A 1 131 ? 2.859 -6.236 -16.531 1.00 88.38 131 LEU A O 1
ATOM 976 N N . ILE A 1 132 ? 2.409 -4.539 -15.137 1.00 89.44 132 ILE A N 1
ATOM 977 C CA . ILE A 1 132 ? 2.692 -3.479 -16.117 1.00 89.44 132 ILE A CA 1
ATOM 978 C C . ILE A 1 132 ? 4.197 -3.204 -16.208 1.00 89.44 132 ILE A C 1
ATOM 980 O O . ILE A 1 132 ? 4.673 -2.709 -17.228 1.00 89.44 132 ILE A O 1
ATOM 984 N N . ARG A 1 133 ? 4.963 -3.530 -15.154 1.00 86.75 133 ARG A N 1
ATOM 985 C CA . ARG A 1 133 ? 6.422 -3.343 -15.087 1.00 86.75 133 ARG A CA 1
ATOM 986 C C . ARG A 1 133 ? 6.857 -1.938 -15.535 1.00 86.75 133 ARG A C 1
ATOM 988 O O . ARG A 1 133 ? 7.909 -1.777 -16.153 1.00 86.75 133 ARG A O 1
ATOM 995 N N . ARG A 1 134 ? 6.127 -0.898 -15.113 1.00 85.31 134 ARG A N 1
ATOM 996 C CA . ARG A 1 134 ? 6.505 0.524 -15.263 1.00 85.31 134 ARG A CA 1
ATOM 997 C C . ARG A 1 134 ? 6.485 1.257 -13.919 1.00 85.31 134 ARG A C 1
ATOM 999 O O . ARG A 1 134 ? 6.027 0.702 -12.926 1.00 85.31 134 ARG A O 1
ATOM 1006 N N . GLY A 1 135 ? 7.043 2.468 -13.876 1.00 84.44 135 GLY A N 1
ATOM 1007 C CA . GLY A 1 135 ? 6.926 3.361 -12.715 1.00 84.44 135 GLY A CA 1
ATOM 1008 C C . GLY A 1 135 ? 5.517 3.955 -12.581 1.00 84.44 135 GLY A C 1
ATOM 1009 O O . GLY A 1 135 ? 4.721 3.847 -13.513 1.00 84.44 135 GLY A O 1
ATOM 1010 N N . SER A 1 136 ? 5.227 4.620 -11.457 1.00 84.25 136 SER A N 1
ATOM 1011 C CA . SER A 1 136 ? 3.888 5.153 -11.128 1.00 84.25 136 SER A CA 1
ATOM 1012 C C . SER A 1 136 ? 3.271 5.988 -12.268 1.00 84.25 136 SER A C 1
ATOM 1014 O O . SER A 1 136 ? 2.175 5.687 -12.735 1.00 84.25 136 SER A O 1
ATOM 1016 N N . VAL A 1 137 ? 4.010 6.943 -12.850 1.00 84.88 137 VAL A N 1
ATOM 1017 C CA . VAL A 1 137 ? 3.544 7.749 -14.005 1.00 84.88 137 VAL A CA 1
ATOM 1018 C C . VAL A 1 137 ? 3.284 6.902 -15.260 1.00 84.88 137 VAL A C 1
ATOM 1020 O O . VAL A 1 137 ? 2.311 7.120 -15.990 1.00 84.88 137 VAL A O 1
ATOM 1023 N N . GLY A 1 138 ? 4.137 5.907 -15.504 1.00 84.06 138 GLY A N 1
ATOM 1024 C CA . GLY A 1 138 ? 4.043 5.021 -16.663 1.00 84.06 138 GLY A CA 1
ATOM 1025 C C . GLY A 1 138 ? 2.876 4.036 -16.587 1.00 84.06 138 GLY A C 1
ATOM 1026 O O . GLY A 1 138 ? 2.324 3.691 -17.629 1.00 84.06 138 GLY A O 1
ATOM 1027 N N . VAL A 1 139 ? 2.474 3.618 -15.383 1.00 86.81 139 VAL A N 1
ATOM 1028 C CA . VAL A 1 139 ? 1.324 2.726 -15.153 1.00 86.81 139 VAL A CA 1
ATOM 1029 C C . VAL A 1 139 ? 0.013 3.419 -15.519 1.00 86.81 139 VAL A C 1
ATOM 1031 O O . VAL A 1 139 ? -0.763 2.898 -16.321 1.00 86.81 139 VAL A O 1
ATOM 1034 N N . TRP A 1 140 ? -0.211 4.630 -15.005 1.00 85.00 140 TRP A N 1
ATOM 1035 C CA . TRP A 1 140 ? -1.441 5.377 -15.279 1.00 85.00 140 TRP A CA 1
ATOM 1036 C C . TRP A 1 140 ? -1.554 5.804 -16.744 1.00 85.00 140 TRP A C 1
ATOM 1038 O O . TRP A 1 140 ? -2.637 5.721 -17.323 1.00 85.00 140 TRP A O 1
ATOM 1048 N N . SER A 1 141 ? -0.429 6.169 -17.367 1.00 82.19 141 SER A N 1
ATOM 1049 C CA . SER A 1 141 ? -0.374 6.507 -18.796 1.00 82.19 141 SER A CA 1
ATOM 1050 C C . SER A 1 141 ? -0.602 5.293 -19.708 1.00 82.19 141 SER A C 1
ATOM 1052 O O . SER A 1 141 ? -1.104 5.461 -20.818 1.00 82.19 141 SER A O 1
ATOM 1054 N N . TYR A 1 142 ? -0.260 4.081 -19.246 1.00 84.12 142 TYR A N 1
ATOM 1055 C CA . TYR A 1 142 ? -0.518 2.827 -19.961 1.00 84.12 142 TYR A CA 1
ATOM 1056 C C . TYR A 1 142 ? -2.000 2.428 -19.924 1.00 84.12 142 TYR A C 1
ATOM 1058 O O . TYR A 1 142 ? -2.533 1.982 -20.934 1.00 84.12 142 TYR A O 1
ATOM 1066 N N . ILE A 1 143 ? -2.681 2.621 -18.788 1.00 82.94 143 ILE A N 1
ATOM 1067 C CA . ILE A 1 143 ? -4.115 2.310 -18.661 1.00 82.94 143 ILE A CA 1
ATOM 1068 C C . ILE A 1 143 ? -4.961 3.294 -19.480 1.00 82.94 143 ILE A C 1
ATOM 1070 O O . ILE A 1 143 ? -5.856 2.886 -20.218 1.00 82.94 143 ILE A O 1
ATOM 1074 N N . ASN A 1 144 ? -4.710 4.599 -19.338 1.00 82.31 144 ASN A N 1
ATOM 1075 C CA . ASN A 1 144 ? -5.394 5.624 -20.121 1.00 82.31 144 ASN A CA 1
ATOM 1076 C C . ASN A 1 144 ? -4.570 6.915 -20.152 1.00 82.31 144 ASN A C 1
ATOM 1078 O O . ASN A 1 144 ? -4.243 7.475 -19.107 1.00 82.31 144 ASN A O 1
ATOM 1082 N N . SER A 1 145 ? -4.328 7.463 -21.343 1.00 78.25 145 SER A N 1
ATOM 1083 C CA . SER A 1 145 ? -3.551 8.697 -21.520 1.00 78.25 145 SER A CA 1
ATOM 1084 C C . SER A 1 145 ? -4.130 9.916 -20.778 1.00 78.25 145 SER A C 1
ATOM 1086 O O . SER A 1 145 ? -3.390 10.847 -20.479 1.00 78.25 145 SER A O 1
ATOM 1088 N N . LYS A 1 146 ? -5.425 9.917 -20.424 1.00 81.19 146 LYS A N 1
ATOM 1089 C CA . LYS A 1 146 ? -6.063 10.979 -19.618 1.00 81.19 146 LYS A CA 1
ATOM 1090 C C . LYS A 1 146 ? -5.854 10.825 -18.106 1.00 81.19 146 LYS A C 1
ATOM 1092 O O . LYS A 1 146 ? -6.043 11.791 -17.374 1.00 81.19 146 LYS A O 1
ATOM 1097 N N . LEU A 1 147 ? -5.472 9.638 -17.631 1.00 83.56 147 LEU A N 1
ATOM 1098 C CA . LEU A 1 147 ? -5.251 9.352 -16.208 1.00 83.56 147 LEU A CA 1
ATOM 1099 C C . LEU A 1 147 ? -3.799 9.589 -15.764 1.00 83.56 147 LEU A C 1
ATOM 1101 O O . LEU A 1 147 ? -3.498 9.440 -14.581 1.00 83.56 147 LEU A O 1
ATOM 1105 N N . GLY A 1 148 ? -2.912 10.027 -16.666 1.00 78.25 148 GLY A N 1
ATOM 1106 C CA . GLY A 1 148 ? -1.503 10.308 -16.356 1.00 78.25 148 GLY A CA 1
ATOM 1107 C C . GLY A 1 148 ? -1.295 11.305 -15.206 1.00 78.25 148 GLY A C 1
ATOM 1108 O O . GLY A 1 148 ? -0.294 11.225 -14.497 1.00 78.25 148 GLY A O 1
ATOM 1109 N N . GLY A 1 149 ? -2.274 12.182 -14.946 1.00 85.00 149 GLY A N 1
ATOM 1110 C CA . GLY A 1 149 ? -2.252 13.117 -13.818 1.00 85.00 149 GLY A CA 1
ATOM 1111 C C . GLY A 1 149 ? -2.176 12.449 -12.439 1.00 85.00 149 GLY A C 1
ATOM 1112 O O . GLY A 1 149 ? -1.594 13.029 -11.528 1.00 85.00 149 GLY A O 1
ATOM 1113 N N . ILE A 1 150 ? -2.684 11.219 -12.282 1.00 88.38 150 ILE A N 1
ATOM 1114 C CA . ILE A 1 150 ? -2.612 10.479 -11.008 1.00 88.38 150 ILE A CA 1
ATOM 1115 C C . ILE A 1 150 ? -1.154 10.144 -10.666 1.00 88.38 150 ILE A C 1
ATOM 1117 O O . ILE A 1 150 ? -0.727 10.294 -9.522 1.00 88.38 150 ILE A O 1
ATOM 1121 N N . GLY A 1 151 ? -0.363 9.769 -11.674 1.00 86.62 151 GLY A N 1
ATOM 1122 C CA . GLY A 1 151 ? 1.064 9.519 -11.500 1.00 86.62 151 GLY A CA 1
ATOM 1123 C C . GLY A 1 151 ? 1.837 10.777 -11.106 1.00 86.62 151 GLY A C 1
ATOM 1124 O O . GLY A 1 151 ? 2.647 10.726 -10.187 1.00 86.62 151 GLY A O 1
ATOM 1125 N N . PHE A 1 152 ? 1.555 11.917 -11.746 1.00 88.75 152 PHE A N 1
ATOM 1126 C CA . PHE A 1 152 ? 2.183 13.194 -11.381 1.00 88.75 152 PHE A CA 1
ATOM 1127 C C . PHE A 1 152 ? 1.797 13.655 -9.972 1.00 88.75 152 PHE A C 1
ATOM 1129 O O . PHE A 1 152 ? 2.659 14.119 -9.229 1.00 88.75 152 PHE A O 1
ATOM 1136 N N . ALA A 1 153 ? 0.534 13.479 -9.572 1.00 91.12 153 ALA A N 1
ATOM 1137 C CA . ALA A 1 153 ? 0.091 13.777 -8.212 1.00 91.12 153 ALA A CA 1
ATOM 1138 C C . ALA A 1 153 ? 0.857 12.941 -7.171 1.00 91.12 153 ALA A C 1
ATOM 1140 O O . ALA A 1 153 ? 1.256 13.471 -6.137 1.00 91.12 153 ALA A O 1
ATOM 1141 N N . SER A 1 154 ? 1.137 11.669 -7.476 1.00 87.94 154 SER A N 1
ATOM 1142 C CA . SER A 1 154 ? 1.948 10.792 -6.623 1.00 87.94 154 SER A CA 1
ATOM 1143 C C . SER A 1 154 ? 3.419 11.213 -6.511 1.00 87.94 154 SER A C 1
ATOM 1145 O O . SER A 1 154 ? 4.068 10.795 -5.561 1.00 87.94 154 SER A O 1
ATOM 1147 N N . CYS A 1 155 ? 3.963 11.983 -7.458 1.00 88.00 155 CYS A N 1
ATOM 1148 C CA . CYS A 1 155 ? 5.330 12.514 -7.371 1.00 88.00 155 CYS A CA 1
ATOM 1149 C C . CYS A 1 155 ? 5.417 13.827 -6.581 1.00 88.00 155 CYS A C 1
ATOM 1151 O O . CYS A 1 155 ? 6.509 14.224 -6.188 1.00 88.00 155 CYS A O 1
ATOM 1153 N N . MET A 1 156 ? 4.294 14.531 -6.421 1.00 93.06 156 MET A N 1
ATOM 1154 C CA . MET A 1 156 ? 4.238 15.826 -5.739 1.00 93.06 156 MET A CA 1
ATOM 1155 C C . MET A 1 156 ? 4.001 15.690 -4.230 1.00 93.06 156 MET A C 1
ATOM 1157 O O . MET A 1 156 ? 4.398 16.579 -3.478 1.00 93.06 156 MET A O 1
ATOM 1161 N N . VAL A 1 157 ? 3.303 14.626 -3.816 1.00 84.06 157 VAL A N 1
ATOM 1162 C CA . VAL A 1 157 ? 3.018 14.304 -2.407 1.00 84.06 157 VAL A CA 1
ATOM 1163 C C . VAL A 1 157 ? 4.257 13.778 -1.691 1.00 84.06 157 VAL A C 1
ATOM 1165 O O . VAL A 1 157 ? 4.409 14.132 -0.501 1.00 84.06 157 VAL A O 1
#

InterPro domains:
  IPR000175 Sodium:neurotransmitter symporter [PF00209] (68-157)
  IPR000175 Sodium:neurotransmitter symporter [PR00176] (76-97)
  IPR000175 Sodium:neurotransmitter symporter [PR00176] (105-124)
  IPR000175 Sodium:neurotransmitter symporter [PR00176] (149-157)
  IPR000175 S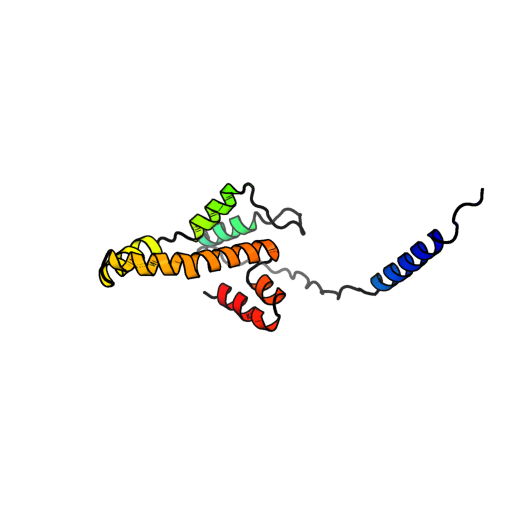odium:neurotransmitter symporter [PS00610] (92-106)
  IPR000175 Sodium:neurotransmitter symporter [PS50267] (67-157)
  IPR000175 Sodium:neurotransmitter symporter [PTHR11616] (56-157)
  IPR037272 Sodium:neurotransmitter symporter superfamily [SSF161070] (68-157)

Solvent-accessible surface area (backbone atoms only — not comparable to full-atom values): 9953 Å² total; per-residue (Å²): 141,84,81,86,73,74,64,68,62,55,58,55,57,50,52,51,55,56,50,59,67,57,70,73,70,72,75,85,81,77,77,80,82,76,88,78,88,80,88,91,86,85,86,88,85,63,69,71,66,50,49,59,54,46,58,64,52,67,75,70,77,76,95,61,97,80,68,78,90,74,74,96,39,73,63,60,50,52,51,52,52,51,57,67,70,62,46,77,66,55,71,61,48,49,59,54,52,27,59,74,56,61,34,76,64,37,51,57,64,49,52,51,45,37,63,71,47,45,51,55,52,53,50,49,52,54,50,50,45,67,72,68,68,50,57,68,44,51,45,30,37,69,78,36,76,86,43,29,60,60,20,54,51,66,73,72,111